Protein AF-A0AAD9NRN3-F1 (afdb_monomer)

Organism: Ridgeia piscesae (NCBI:txid27915)

Structure (mmCIF, N/CA/C/O backbone):
data_AF-A0AAD9NRN3-F1
#
_entry.id   AF-A0AAD9NRN3-F1
#
loop_
_atom_site.group_PDB
_atom_site.id
_atom_site.type_symbol
_atom_site.label_atom_id
_atom_site.label_alt_id
_atom_site.label_comp_id
_atom_site.label_asym_id
_atom_site.label_entity_id
_atom_site.label_seq_id
_atom_site.pdbx_PDB_ins_code
_atom_site.Cartn_x
_atom_site.Cartn_y
_atom_site.Cartn_z
_atom_site.occupancy
_atom_site.B_iso_or_equiv
_atom_site.auth_seq_id
_atom_site.auth_comp_id
_atom_site.auth_asym_id
_atom_site.auth_atom_id
_atom_site.pdbx_PDB_model_num
ATOM 1 N N . MET A 1 1 ? -8.542 -3.920 -3.370 1.00 89.25 1 MET A N 1
ATOM 2 C CA . MET A 1 1 ? -7.409 -4.511 -4.119 1.00 89.25 1 MET A CA 1
ATOM 3 C C . MET A 1 1 ? -6.583 -3.366 -4.669 1.00 89.25 1 MET A C 1
ATOM 5 O O . MET A 1 1 ? -7.173 -2.497 -5.297 1.00 89.25 1 MET A O 1
ATOM 9 N N . PHE A 1 2 ? -5.272 -3.364 -4.429 1.00 91.38 2 PHE A N 1
ATOM 10 C CA . PHE A 1 2 ? -4.336 -2.365 -4.961 1.00 91.38 2 PHE A CA 1
ATOM 11 C C . PHE A 1 2 ? -3.362 -3.065 -5.906 1.00 91.38 2 PHE A C 1
ATOM 13 O O . PHE A 1 2 ? -2.838 -4.125 -5.556 1.00 91.38 2 PHE A O 1
ATOM 20 N N . ARG A 1 3 ? -3.168 -2.535 -7.115 1.00 89.44 3 ARG A N 1
ATOM 21 C CA . ARG A 1 3 ? -2.400 -3.210 -8.169 1.00 89.44 3 ARG A CA 1
ATOM 22 C C . ARG A 1 3 ? -1.584 -2.206 -8.970 1.00 89.44 3 ARG A C 1
ATOM 24 O O . ARG A 1 3 ? -2.114 -1.176 -9.373 1.00 89.44 3 ARG A O 1
ATOM 31 N N . LYS A 1 4 ? -0.331 -2.560 -9.252 1.00 87.56 4 LYS A N 1
ATOM 32 C CA . LYS A 1 4 ? 0.530 -1.867 -10.211 1.00 87.56 4 LYS A CA 1
ATOM 33 C C . LYS A 1 4 ? 1.107 -2.894 -11.176 1.00 87.56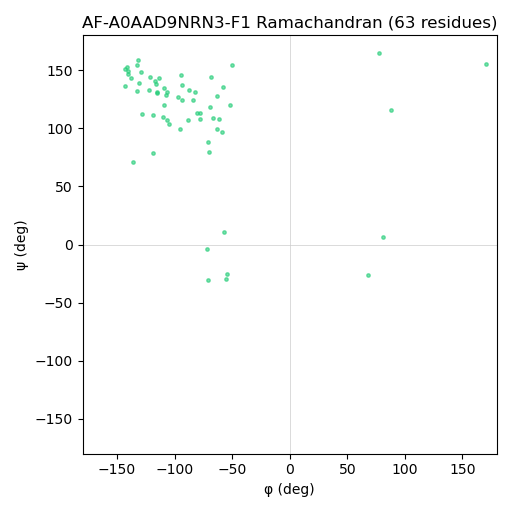 4 LYS A C 1
ATOM 35 O O . LYS A 1 4 ? 1.882 -3.765 -10.778 1.00 87.56 4 LYS A O 1
ATOM 40 N N . ASP A 1 5 ? 0.685 -2.802 -12.431 1.00 83.62 5 ASP A N 1
ATOM 41 C CA . ASP A 1 5 ? 1.198 -3.642 -13.511 1.00 83.62 5 ASP A CA 1
ATOM 42 C C . ASP A 1 5 ? 2.335 -2.932 -14.240 1.00 83.62 5 ASP A C 1
ATOM 44 O O . ASP A 1 5 ? 2.282 -1.718 -14.448 1.00 83.62 5 ASP A O 1
ATOM 48 N N . ARG A 1 6 ? 3.326 -3.695 -14.710 1.00 78.44 6 ARG A N 1
ATOM 49 C CA . ARG A 1 6 ? 4.372 -3.164 -15.589 1.00 78.44 6 ARG A CA 1
ATOM 50 C C . ARG A 1 6 ? 3.851 -3.086 -17.022 1.00 78.44 6 ARG A C 1
ATOM 52 O O . ARG A 1 6 ? 3.620 -4.113 -17.664 1.00 78.44 6 ARG A O 1
ATOM 59 N N . LEU A 1 7 ? 3.698 -1.874 -17.553 1.00 73.06 7 LEU A N 1
ATOM 60 C CA . LEU A 1 7 ? 3.355 -1.682 -18.964 1.00 73.06 7 LEU A CA 1
ATOM 61 C C . LEU A 1 7 ? 4.484 -2.227 -19.859 1.00 73.06 7 LEU A C 1
ATOM 63 O O . LEU A 1 7 ? 5.650 -1.882 -19.690 1.00 73.06 7 LEU A O 1
ATOM 67 N N . GLY A 1 8 ? 4.137 -3.083 -20.824 1.00 73.06 8 GLY A N 1
ATOM 68 C CA . GLY A 1 8 ? 5.065 -3.539 -21.867 1.00 73.06 8 GLY A CA 1
ATOM 69 C C . GLY A 1 8 ? 6.040 -4.665 -21.490 1.00 73.06 8 GLY A C 1
ATOM 70 O O . GLY A 1 8 ? 6.888 -5.007 -22.311 1.00 73.06 8 GLY A O 1
ATOM 71 N N . ARG A 1 9 ? 5.934 -5.285 -20.302 1.00 69.12 9 ARG A N 1
ATOM 72 C CA . ARG A 1 9 ? 6.722 -6.481 -19.929 1.00 69.12 9 ARG A CA 1
ATOM 73 C C . ARG A 1 9 ? 5.825 -7.714 -19.762 1.00 69.12 9 ARG A C 1
ATOM 75 O O . ARG A 1 9 ? 4.705 -7.621 -19.268 1.00 69.12 9 ARG A O 1
ATOM 82 N N . ARG A 1 10 ? 6.314 -8.894 -20.174 1.00 64.25 10 ARG A N 1
ATOM 83 C CA . ARG A 1 10 ? 5.670 -10.183 -19.853 1.00 64.25 10 ARG A CA 1
ATOM 84 C C . ARG A 1 10 ? 6.021 -10.559 -18.414 1.00 64.25 10 ARG A C 1
ATOM 86 O O . ARG A 1 10 ? 7.150 -10.954 -18.144 1.00 64.25 10 ARG A O 1
ATOM 93 N N . GLY A 1 11 ? 5.042 -10.455 -17.518 1.00 70.25 1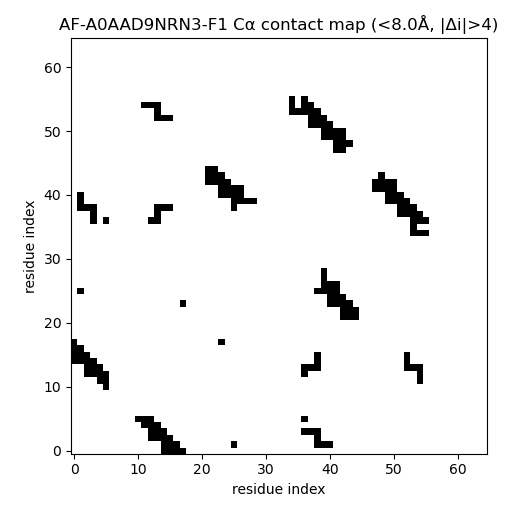1 GLY A N 1
ATOM 94 C CA . GLY A 1 11 ? 5.237 -10.696 -16.089 1.00 70.25 11 GLY A CA 1
ATOM 95 C C . GLY A 1 11 ? 5.913 -9.525 -15.368 1.00 70.25 11 GLY A C 1
ATOM 96 O O . GLY A 1 11 ? 6.490 -8.629 -15.985 1.00 70.25 11 GLY A O 1
ATOM 97 N N . GLY A 1 12 ? 5.826 -9.542 -14.038 1.00 73.69 12 GLY A N 1
ATOM 98 C CA . GLY A 1 12 ? 6.291 -8.451 -13.187 1.00 73.69 12 GLY A CA 1
ATOM 99 C C . GLY A 1 12 ? 5.200 -7.402 -12.972 1.00 73.69 12 GLY A C 1
ATOM 100 O O . GLY A 1 12 ? 4.730 -6.748 -13.896 1.00 73.69 12 GLY A O 1
ATOM 101 N N . GLY A 1 13 ? 4.784 -7.280 -11.724 1.00 80.69 13 GLY A N 1
ATOM 102 C CA . GLY A 1 13 ? 3.713 -6.421 -11.246 1.00 80.69 13 GLY A CA 1
ATOM 103 C C . GLY A 1 13 ? 3.444 -6.795 -9.796 1.00 80.69 13 GLY A C 1
ATOM 104 O O . GLY A 1 13 ? 3.768 -7.908 -9.371 1.00 80.69 13 GLY A O 1
ATOM 105 N N . VAL A 1 14 ? 2.900 -5.866 -9.026 1.00 86.81 14 VAL A N 1
ATOM 106 C CA . VAL A 1 14 ? 2.576 -6.089 -7.617 1.00 86.81 14 VAL A CA 1
ATOM 107 C C . VAL A 1 14 ? 1.079 -5.995 -7.417 1.00 86.81 14 VAL A C 1
ATOM 109 O O . VAL A 1 14 ? 0.407 -5.120 -7.968 1.00 86.81 14 VAL A O 1
ATOM 112 N N . ILE A 1 15 ? 0.555 -6.910 -6.609 1.00 90.31 15 ILE A N 1
ATOM 113 C CA . ILE A 1 15 ? -0.842 -6.914 -6.208 1.00 90.31 15 ILE A CA 1
ATOM 114 C C . ILE A 1 15 ? -0.942 -7.120 -4.704 1.00 90.31 15 ILE A C 1
ATOM 116 O O . ILE A 1 15 ? -0.312 -8.012 -4.139 1.00 90.31 15 ILE A O 1
ATOM 120 N N . LEU A 1 16 ? -1.747 -6.280 -4.065 1.00 91.94 16 LEU A N 1
ATOM 121 C CA . LEU A 1 16 ? -2.073 -6.362 -2.653 1.00 91.94 16 LEU A CA 1
ATOM 122 C C . LEU A 1 16 ? -3.580 -6.579 -2.502 1.00 91.94 16 LEU A C 1
ATOM 124 O O . LEU A 1 16 ? -4.406 -5.704 -2.800 1.00 91.94 16 LEU A O 1
ATOM 128 N N . TYR A 1 17 ? -3.932 -7.773 -2.031 1.00 93.50 17 TYR A N 1
ATOM 129 C CA . TYR A 1 17 ? -5.294 -8.125 -1.658 1.00 93.50 17 TYR A CA 1
ATOM 130 C C . TYR A 1 17 ? -5.503 -7.874 -0.172 1.00 93.50 17 TYR A C 1
ATOM 132 O O . TYR A 1 17 ? -4.795 -8.415 0.672 1.00 93.50 17 TYR A O 1
ATOM 140 N N . ILE A 1 18 ? -6.510 -7.063 0.131 1.00 91.44 18 ILE A N 1
ATOM 141 C CA . ILE A 1 18 ? -6.975 -6.813 1.489 1.00 91.44 18 ILE A CA 1
ATOM 142 C C . ILE A 1 18 ? -8.338 -7.483 1.625 1.00 91.44 18 ILE A C 1
ATOM 144 O O . ILE A 1 18 ? -9.172 -7.372 0.724 1.00 91.44 18 ILE A O 1
ATOM 148 N N . LYS A 1 19 ? -8.547 -8.195 2.735 1.00 92.62 19 LYS A N 1
ATOM 149 C CA . LYS A 1 19 ? -9.835 -8.816 3.057 1.00 92.62 19 LYS A CA 1
ATOM 150 C C . LYS A 1 19 ? -10.922 -7.740 3.111 1.00 92.62 19 LYS A C 1
ATOM 152 O O . LYS A 1 19 ? -10.718 -6.711 3.741 1.00 92.62 19 LYS A O 1
ATOM 157 N N . GLU A 1 20 ? -12.083 -8.006 2.517 1.00 88.06 20 GLU A N 1
ATOM 158 C CA . GLU A 1 20 ? -13.175 -7.026 2.361 1.00 88.06 20 GLU A CA 1
ATOM 159 C C . GLU A 1 20 ? -13.646 -6.390 3.676 1.00 88.06 20 GLU A C 1
ATOM 161 O O . GLU A 1 20 ? -14.053 -5.234 3.696 1.00 88.06 20 GLU A O 1
ATOM 166 N N . SER A 1 21 ? -13.539 -7.115 4.793 1.00 92.12 21 SER A N 1
ATOM 167 C CA . SER A 1 21 ? -13.902 -6.613 6.121 1.00 92.12 21 SER A CA 1
ATOM 168 C C . SER A 1 21 ? -12.929 -5.570 6.690 1.00 92.12 21 SER A C 1
ATOM 170 O O . SER A 1 21 ? -13.137 -5.099 7.804 1.00 92.12 21 SER A O 1
ATOM 172 N N . ILE A 1 22 ? -11.830 -5.265 5.996 1.00 92.12 22 ILE A N 1
ATOM 173 C CA . ILE A 1 22 ? -10.791 -4.337 6.444 1.00 92.12 22 ILE A CA 1
ATOM 174 C C . ILE A 1 22 ? -10.870 -3.070 5.595 1.00 92.12 22 ILE A C 1
ATOM 176 O O . ILE A 1 22 ? -10.669 -3.105 4.381 1.00 92.12 22 ILE A O 1
ATOM 180 N N . GLN A 1 23 ? -11.107 -1.932 6.249 1.00 93.62 23 GLN A N 1
ATOM 181 C CA . GLN A 1 23 ? -11.062 -0.638 5.583 1.00 93.62 23 GLN A CA 1
ATOM 182 C C . GLN A 1 23 ? -9.618 -0.300 5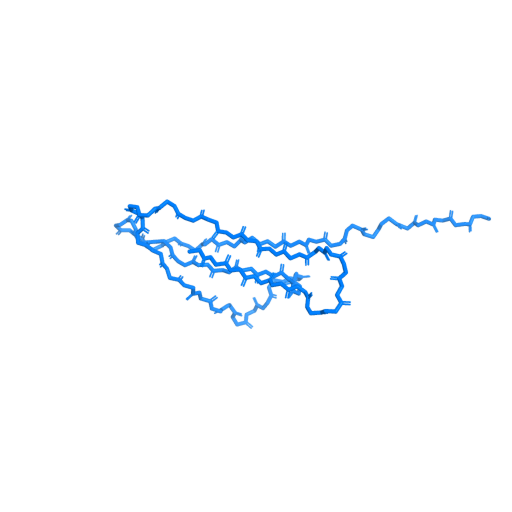.208 1.00 93.62 23 GLN A C 1
ATOM 184 O O . GLN A 1 23 ? -8.754 -0.144 6.077 1.00 93.62 23 GLN A O 1
ATOM 189 N N . ALA A 1 24 ? -9.373 -0.164 3.908 1.00 94.75 24 ALA A N 1
ATOM 190 C CA . ALA A 1 24 ? -8.082 0.232 3.379 1.00 94.75 24 ALA A CA 1
ATOM 191 C C . ALA A 1 24 ? -8.229 1.188 2.194 1.00 94.75 24 ALA A C 1
ATOM 193 O O . ALA A 1 24 ? -9.190 1.090 1.430 1.00 94.75 24 ALA A O 1
ATOM 194 N N . TYR A 1 25 ? -7.261 2.084 2.019 1.00 94.06 25 TYR A N 1
ATOM 195 C CA . TYR A 1 25 ? -7.201 3.008 0.886 1.00 94.06 25 TYR A CA 1
ATOM 196 C C . TYR A 1 25 ? -5.769 3.163 0.382 1.00 94.06 25 TYR A C 1
ATOM 198 O O . TYR A 1 25 ? -4.811 3.076 1.151 1.00 94.06 25 TYR A O 1
ATOM 206 N N . GLU A 1 26 ? -5.635 3.364 -0.925 1.00 93.12 26 GLU A N 1
ATOM 207 C CA . GLU A 1 26 ? -4.340 3.531 -1.576 1.00 93.12 26 GLU A CA 1
ATOM 208 C C . GLU A 1 26 ? -3.703 4.855 -1.162 1.00 93.12 26 GLU A C 1
ATOM 210 O O . GLU A 1 26 ? -4.392 5.865 -0.998 1.00 93.12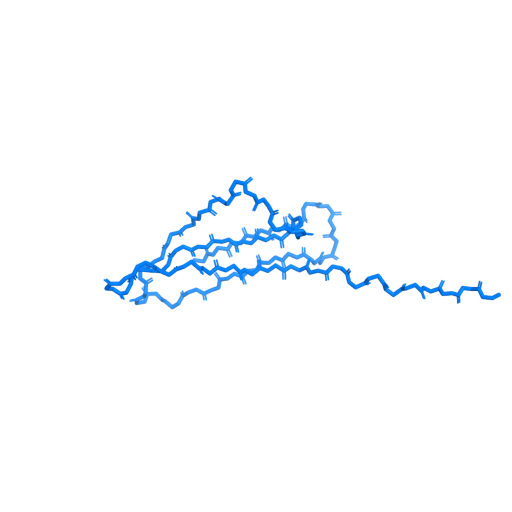 26 GLU A O 1
ATOM 215 N N . ILE A 1 27 ? -2.381 4.855 -1.018 1.00 92.38 27 ILE A N 1
ATOM 216 C CA . ILE A 1 27 ? -1.605 6.073 -0.802 1.00 92.38 27 ILE A CA 1
ATOM 217 C C . ILE A 1 27 ? -0.404 6.116 -1.743 1.00 92.38 27 ILE A C 1
ATOM 219 O O . ILE A 1 27 ? 0.074 5.090 -2.223 1.00 92.38 27 ILE A O 1
ATOM 223 N N . LYS A 1 28 ? 0.115 7.323 -1.969 1.00 86.25 28 LYS A N 1
ATOM 224 C CA . LYS A 1 28 ? 1.402 7.547 -2.630 1.00 86.25 28 LYS A CA 1
ATOM 225 C C . LYS A 1 28 ? 2.398 8.015 -1.578 1.00 86.25 28 LYS A C 1
ATOM 227 O O . LYS A 1 28 ? 2.093 8.939 -0.829 1.00 86.25 28 LYS A O 1
ATOM 232 N N . LEU A 1 29 ? 3.561 7.375 -1.505 1.00 82.25 29 LEU A N 1
ATOM 233 C CA . LEU A 1 29 ? 4.661 7.858 -0.673 1.00 82.25 29 LEU A CA 1
ATOM 234 C C . LEU A 1 29 ? 5.499 8.850 -1.482 1.00 82.25 29 LEU A C 1
ATOM 236 O O . LEU A 1 29 ? 5.845 8.569 -2.624 1.00 82.25 29 LEU A O 1
ATOM 240 N N . GLU A 1 30 ? 5.821 10.003 -0.894 1.00 69.94 30 GLU A N 1
ATOM 241 C CA . GLU A 1 30 ? 6.609 11.058 -1.557 1.00 69.94 30 GLU A CA 1
ATOM 242 C C . GLU A 1 30 ? 8.082 10.671 -1.739 1.00 69.94 30 GLU A C 1
ATOM 244 O O . GLU A 1 30 ? 8.730 11.079 -2.700 1.00 69.94 30 GLU A O 1
ATOM 249 N N . LYS A 1 31 ? 8.609 9.851 -0.825 1.00 64.88 31 LYS A N 1
ATOM 250 C CA . LYS A 1 31 ? 9.880 9.152 -0.999 1.00 64.88 31 LYS A CA 1
ATOM 251 C C . LYS A 1 31 ? 9.551 7.772 -1.532 1.00 64.88 31 LYS A C 1
ATOM 253 O O . LYS A 1 31 ? 9.151 6.896 -0.764 1.00 64.88 31 LYS A O 1
ATOM 258 N N . GLU A 1 32 ? 9.689 7.593 -2.839 1.00 58.97 32 GLU A N 1
ATOM 259 C CA . GLU A 1 32 ? 9.717 6.255 -3.411 1.00 58.97 32 GLU A CA 1
ATOM 260 C C . GLU A 1 32 ? 10.773 5.458 -2.635 1.00 58.97 32 GLU A C 1
ATOM 262 O O . GLU A 1 32 ? 11.940 5.849 -2.547 1.00 58.97 32 GLU A O 1
ATOM 267 N N . ALA A 1 33 ? 10.353 4.363 -1.996 1.00 57.53 33 ALA A N 1
ATOM 268 C CA . ALA A 1 33 ? 11.297 3.316 -1.641 1.00 57.53 33 ALA A CA 1
ATOM 269 C C . ALA A 1 33 ? 12.097 2.976 -2.910 1.00 57.53 33 ALA A C 1
ATOM 271 O O . ALA A 1 33 ? 11.572 3.143 -4.007 1.00 57.53 33 ALA A O 1
ATOM 272 N N . GLU A 1 34 ? 13.321 2.459 -2.791 1.00 63.34 34 GLU A N 1
ATOM 273 C CA . GLU A 1 34 ? 14.206 2.088 -3.921 1.00 63.34 34 GLU A CA 1
ATOM 274 C C . GLU A 1 34 ? 13.607 1.056 -4.912 1.00 63.34 34 GLU A C 1
ATOM 276 O O . GLU A 1 34 ? 14.296 0.497 -5.762 1.00 63.34 34 GLU A O 1
ATOM 281 N N . CYS A 1 35 ? 12.317 0.762 -4.795 1.00 67.00 35 CYS A N 1
ATOM 282 C CA . CYS A 1 35 ? 11.545 -0.089 -5.655 1.00 67.00 35 CYS A CA 1
ATOM 283 C C . CYS A 1 35 ? 10.592 0.739 -6.531 1.00 67.00 35 CYS A C 1
ATOM 285 O O . CYS A 1 35 ? 9.545 1.197 -6.072 1.00 67.00 35 CYS A O 1
ATOM 287 N N . GLU A 1 36 ? 10.929 0.841 -7.820 1.00 69.69 36 GLU A N 1
ATOM 288 C CA . GLU A 1 36 ? 10.098 1.468 -8.865 1.00 69.69 36 GLU A CA 1
ATOM 289 C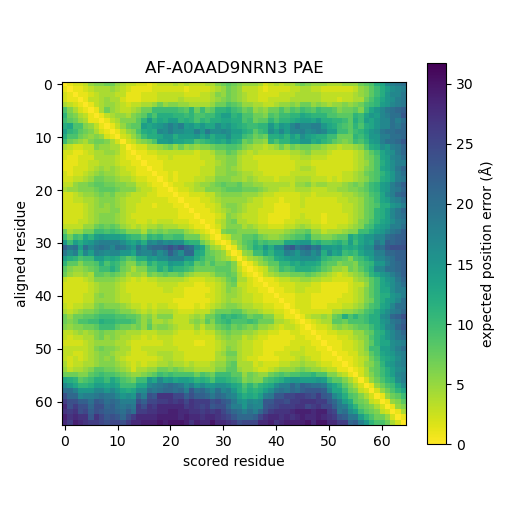 C . GLU A 1 36 ? 8.681 0.866 -8.943 1.00 69.69 36 GLU A C 1
ATOM 291 O O . GLU A 1 36 ? 7.724 1.516 -9.370 1.00 69.69 36 GLU A O 1
ATOM 296 N N . GLU A 1 37 ? 8.517 -0.386 -8.512 1.00 79.81 37 GLU A N 1
ATOM 297 C CA . GLU A 1 37 ? 7.291 -1.166 -8.669 1.00 79.81 37 GLU A CA 1
ATOM 298 C C . GLU A 1 37 ? 6.728 -1.558 -7.308 1.00 79.81 37 GLU A C 1
ATOM 300 O O . GLU A 1 37 ? 6.903 -2.683 -6.832 1.00 79.81 37 GLU A O 1
ATOM 305 N N . ALA A 1 38 ? 6.056 -0.590 -6.684 1.00 84.94 38 ALA A N 1
ATOM 306 C CA . ALA A 1 38 ? 5.427 -0.734 -5.383 1.00 84.94 38 ALA A CA 1
ATOM 307 C C . ALA A 1 38 ? 3.960 -0.275 -5.384 1.00 84.94 38 ALA A C 1
ATOM 309 O O . ALA A 1 38 ? 3.585 0.661 -6.094 1.00 84.94 38 ALA A O 1
ATOM 310 N N . VAL A 1 39 ? 3.151 -0.920 -4.544 1.00 90.88 39 VAL A N 1
ATOM 311 C CA . VAL A 1 39 ? 1.808 -0.474 -4.144 1.00 90.88 39 VAL A CA 1
ATOM 312 C C . VAL A 1 39 ? 1.809 -0.206 -2.650 1.00 90.88 39 VAL A C 1
ATOM 314 O O . VAL A 1 39 ? 2.404 -0.973 -1.893 1.00 90.88 39 VAL A O 1
ATOM 317 N N . TRP A 1 40 ? 1.127 0.857 -2.231 1.00 91.75 40 TRP A N 1
ATOM 318 C CA . TRP A 1 40 ? 1.032 1.256 -0.831 1.00 91.75 40 TRP A CA 1
ATOM 319 C C . TRP A 1 40 ? -0.418 1.510 -0.447 1.00 91.75 40 TRP A C 1
ATOM 321 O O . TRP A 1 40 ? -1.179 2.116 -1.199 1.00 91.75 40 TRP A O 1
AT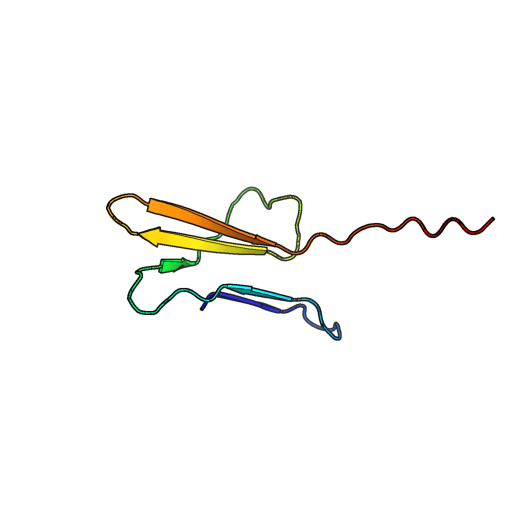OM 331 N N . CYS A 1 41 ? -0.804 1.076 0.746 1.00 94.44 41 CYS A N 1
ATOM 332 C CA . CYS A 1 41 ? -2.115 1.378 1.293 1.00 94.44 41 CYS A CA 1
ATOM 333 C C . CYS A 1 41 ? -2.050 1.647 2.789 1.00 94.44 41 CYS A C 1
ATOM 335 O O . CYS A 1 41 ? -1.219 1.086 3.506 1.00 94.44 41 CYS A O 1
ATOM 337 N N . ASN A 1 42 ? -2.999 2.440 3.265 1.00 95.44 42 ASN A N 1
ATOM 338 C CA . ASN A 1 42 ? -3.303 2.528 4.679 1.00 95.44 42 ASN A CA 1
ATOM 339 C C . ASN A 1 42 ? -4.427 1.562 5.029 1.00 95.44 42 ASN A C 1
ATOM 341 O O . ASN A 1 42 ? -5.427 1.492 4.320 1.00 95.44 42 ASN A O 1
ATOM 345 N N . ILE A 1 43 ? -4.267 0.867 6.149 1.00 94.88 43 ILE A N 1
ATOM 346 C CA . ILE A 1 43 ? -5.292 0.068 6.809 1.00 94.88 43 ILE A CA 1
ATOM 347 C C . ILE A 1 43 ? -5.738 0.820 8.064 1.00 94.88 43 ILE A C 1
ATOM 349 O O . ILE A 1 43 ? -4.904 1.272 8.852 1.00 94.88 43 ILE A O 1
ATOM 353 N N . VAL A 1 44 ? -7.051 0.955 8.254 1.00 89.94 44 VAL A N 1
ATOM 354 C CA . VAL A 1 44 ? -7.639 1.666 9.397 1.00 89.94 44 VAL A CA 1
ATOM 355 C C . VAL A 1 44 ? -8.198 0.653 10.391 1.00 89.94 44 VAL A C 1
ATOM 357 O O . VAL A 1 44 ? -9.262 0.078 10.178 1.00 89.94 44 VAL A O 1
ATOM 360 N N . THR A 1 45 ? -7.483 0.427 11.494 1.00 84.56 45 THR A N 1
ATOM 361 C CA . THR A 1 45 ? -7.887 -0.514 12.556 1.00 84.56 45 THR A CA 1
ATOM 362 C C . THR A 1 45 ? -7.656 0.107 13.932 1.00 84.56 45 THR A C 1
ATOM 364 O O . THR A 1 45 ? -6.698 -0.236 14.623 1.00 84.56 45 THR A O 1
ATOM 367 N N . GLY A 1 46 ? -8.462 1.108 14.308 1.00 86.88 46 GLY A N 1
ATOM 368 C CA . GLY A 1 46 ? -8.294 1.902 15.543 1.00 86.88 46 GLY A CA 1
ATOM 369 C C . GLY A 1 46 ? -7.047 2.808 15.562 1.00 86.88 46 GLY A C 1
ATOM 370 O O . GLY A 1 46 ? -7.040 3.849 16.209 1.00 86.88 46 GLY A O 1
ATOM 371 N N . LYS A 1 47 ? -6.013 2.437 14.804 1.00 90.62 47 LYS A N 1
ATOM 372 C CA . LYS A 1 47 ? -4.846 3.217 14.397 1.00 90.62 47 LYS A CA 1
ATOM 373 C C . LYS A 1 47 ? -4.638 3.014 12.897 1.00 90.62 47 LYS A C 1
ATOM 375 O O . LYS A 1 47 ? -5.036 1.982 12.351 1.00 90.62 47 LYS A O 1
ATOM 380 N N . T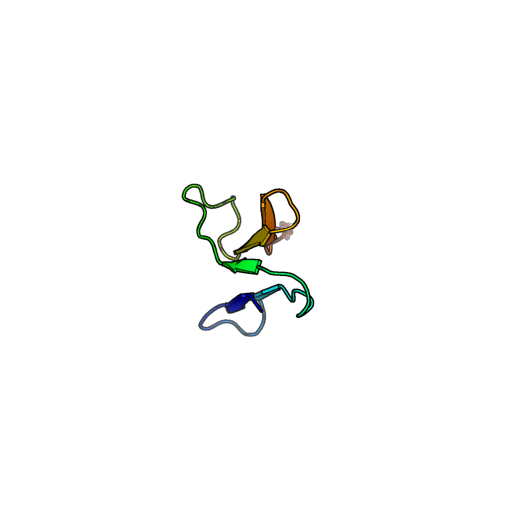HR A 1 48 ? -4.013 3.986 12.246 1.00 93.81 48 THR A N 1
ATOM 381 C CA . THR A 1 48 ? -3.647 3.885 10.830 1.00 93.81 48 THR A CA 1
ATOM 382 C C . THR A 1 48 ? -2.317 3.156 10.697 1.00 93.81 48 THR A C 1
ATOM 384 O O . THR A 1 48 ? -1.325 3.565 11.297 1.00 93.81 48 THR A O 1
ATOM 387 N N . LEU A 1 49 ? -2.303 2.081 9.911 1.00 93.88 49 LEU A N 1
ATOM 388 C CA . LEU A 1 49 ? -1.107 1.314 9.575 1.00 93.88 49 LEU A CA 1
ATOM 389 C C . LEU A 1 49 ? -0.826 1.430 8.078 1.00 93.88 49 LEU A C 1
ATOM 391 O O . LEU A 1 49 ? -1.724 1.206 7.270 1.00 93.88 49 LEU A O 1
ATOM 395 N N . THR A 1 50 ? 0.415 1.730 7.709 1.00 92.62 50 THR A N 1
ATOM 396 C CA . THR A 1 50 ? 0.848 1.798 6.310 1.00 92.62 50 THR A CA 1
ATOM 397 C C . THR A 1 50 ? 1.518 0.492 5.901 1.00 92.62 50 THR A C 1
ATOM 399 O O . THR A 1 50 ? 2.462 0.045 6.549 1.00 92.62 50 THR A O 1
ATOM 402 N N . PHE A 1 51 ? 1.048 -0.101 4.806 1.00 90.69 51 PHE A N 1
ATOM 403 C CA . PHE A 1 51 ? 1.588 -1.323 4.219 1.00 90.69 51 PHE A CA 1
ATOM 404 C C . PHE A 1 51 ? 2.028 -1.069 2.784 1.00 90.69 51 PHE A C 1
ATOM 406 O O . PHE A 1 51 ? 1.371 -0.326 2.054 1.00 90.69 51 PHE A O 1
ATOM 413 N N . GLY A 1 52 ? 3.115 -1.722 2.380 1.00 89.81 52 GLY A N 1
ATOM 414 C CA . GLY A 1 52 ? 3.617 -1.679 1.016 1.00 89.81 52 GLY A CA 1
ATOM 415 C C . GLY A 1 52 ? 4.066 -3.046 0.540 1.00 89.81 52 GLY A C 1
ATOM 416 O O . GLY A 1 52 ? 4.625 -3.824 1.311 1.00 89.81 52 GLY A O 1
ATOM 417 N N . VAL A 1 53 ? 3.829 -3.323 -0.737 1.00 88.94 53 VAL A N 1
ATOM 418 C CA . VAL A 1 53 ? 4.387 -4.486 -1.433 1.00 88.94 53 VAL A CA 1
ATOM 419 C C . VAL A 1 53 ? 5.181 -3.979 -2.616 1.00 88.94 53 VAL A C 1
ATOM 421 O O . VAL A 1 53 ? 4.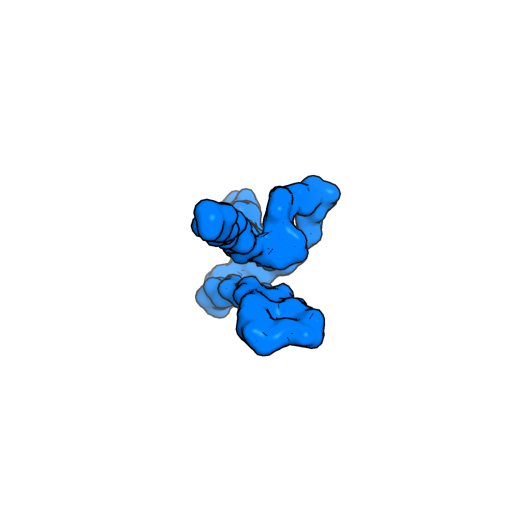702 -3.125 -3.360 1.00 88.94 53 VAL A O 1
ATOM 424 N N . CYS A 1 54 ? 6.390 -4.505 -2.777 1.00 84.88 54 CYS A N 1
ATOM 425 C CA . CYS A 1 54 ? 7.331 -4.054 -3.782 1.00 84.88 54 CYS A CA 1
ATOM 426 C C . CYS A 1 54 ? 8.117 -5.247 -4.356 1.00 84.88 54 CYS A C 1
ATOM 428 O O . CYS A 1 54 ? 8.284 -6.267 -3.684 1.00 84.88 54 CYS A O 1
ATOM 430 N N . VAL A 1 55 ? 8.561 -5.150 -5.611 1.00 78.25 55 VAL A N 1
ATOM 431 C CA . VAL A 1 55 ? 9.415 -6.164 -6.257 1.00 78.25 55 VAL A CA 1
ATOM 432 C C . VAL A 1 55 ? 10.811 -5.591 -6.462 1.00 78.25 55 VAL A C 1
ATOM 434 O O . VAL A 1 55 ? 11.015 -4.738 -7.326 1.00 78.25 55 VAL A O 1
ATOM 437 N N . SER A 1 56 ? 11.791 -6.087 -5.708 1.00 73.94 56 SER A N 1
ATOM 438 C CA . SER A 1 56 ? 13.199 -5.798 -5.978 1.00 73.94 56 SER A CA 1
ATOM 439 C C . SER A 1 56 ? 13.730 -6.733 -7.065 1.00 73.94 56 SER A C 1
ATOM 441 O O . SER A 1 56 ? 13.535 -7.948 -7.030 1.00 73.94 56 SER A O 1
ATOM 443 N N . GLU A 1 57 ? 14.407 -6.174 -8.065 1.00 67.88 57 GLU A N 1
ATOM 444 C CA . GLU A 1 57 ? 15.149 -6.989 -9.022 1.00 67.88 57 GLU A CA 1
ATOM 445 C C . GLU A 1 57 ? 16.462 -7.430 -8.362 1.00 67.88 57 GLU A C 1
ATOM 447 O O . GLU A 1 57 ? 17.340 -6.613 -8.077 1.00 67.88 57 GLU A O 1
ATOM 452 N N . SER A 1 58 ? 16.608 -8.734 -8.101 1.00 61.09 58 SER A N 1
ATOM 453 C CA . SER A 1 58 ? 17.897 -9.293 -7.691 1.00 61.09 58 SER A CA 1
ATOM 454 C C . SER A 1 58 ? 18.861 -9.171 -8.869 1.00 61.09 58 SER A C 1
ATOM 456 O O . SER A 1 58 ? 18.721 -9.870 -9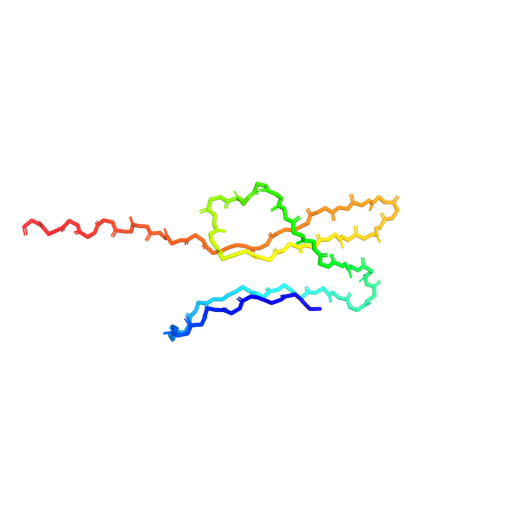.876 1.00 61.09 58 SER A O 1
ATOM 458 N N . LYS A 1 59 ? 19.847 -8.274 -8.766 1.00 56.91 59 LYS A N 1
ATOM 459 C CA . LYS A 1 59 ? 20.970 -8.233 -9.706 1.00 56.91 59 LYS A CA 1
ATOM 460 C C . LYS A 1 59 ? 21.843 -9.462 -9.462 1.00 56.91 59 LYS A C 1
ATOM 462 O O . LYS A 1 59 ? 22.891 -9.365 -8.826 1.00 56.91 59 LYS A O 1
ATOM 467 N N . HIS A 1 60 ? 21.450 -10.622 -9.982 1.00 49.34 60 HIS A N 1
ATOM 468 C CA . HIS A 1 60 ? 22.418 -11.688 -10.201 1.00 49.34 60 HIS A CA 1
ATOM 469 C C . HIS A 1 60 ? 23.429 -11.162 -11.220 1.00 49.34 60 HIS A C 1
ATOM 471 O O . HIS A 1 60 ? 23.165 -11.121 -12.421 1.00 49.34 60 HIS A O 1
ATOM 477 N N . LYS A 1 61 ? 24.585 -10.703 -10.724 1.00 49.94 61 LYS A N 1
ATOM 478 C CA . LYS A 1 61 ? 25.774 -10.477 -11.540 1.00 49.94 61 LYS A CA 1
ATOM 479 C C . LYS A 1 61 ? 26.122 -11.821 -12.170 1.00 49.94 61 LYS A C 1
ATOM 481 O O . LYS A 1 61 ? 26.733 -12.667 -11.527 1.00 49.94 61 LYS A O 1
ATOM 486 N N . HIS A 1 62 ? 25.686 -12.038 -13.405 1.00 47.22 62 HIS A N 1
ATOM 487 C CA . HIS A 1 62 ? 26.204 -13.119 -14.222 1.00 47.22 62 HIS A CA 1
ATOM 488 C C . HIS A 1 62 ? 27.633 -12.709 -14.591 1.00 47.22 62 HIS A C 1
ATOM 490 O O . HIS A 1 62 ? 27.852 -11.984 -15.561 1.00 47.22 62 HIS A O 1
ATOM 496 N N . GLY A 1 63 ? 28.589 -13.065 -13.731 1.00 47.38 63 GLY A N 1
ATOM 497 C CA . GLY A 1 63 ? 29.999 -13.035 -14.084 1.00 47.38 63 GLY A CA 1
ATOM 498 C C . GLY A 1 63 ? 30.186 -13.998 -15.246 1.00 47.38 63 GLY A C 1
ATOM 499 O O . GLY A 1 63 ? 30.031 -15.202 -15.073 1.00 47.38 63 GLY A O 1
ATOM 500 N N . ARG A 1 64 ? 30.420 -13.459 -16.442 1.00 41.00 64 ARG A N 1
ATOM 501 C CA . ARG A 1 64 ? 31.085 -14.213 -17.498 1.00 41.00 64 ARG A CA 1
ATOM 502 C C . ARG A 1 64 ? 32.573 -13.973 -17.292 1.00 41.00 64 ARG A C 1
ATOM 504 O O . ARG A 1 64 ? 33.023 -12.841 -17.474 1.00 41.00 64 ARG A O 1
ATOM 511 N N . GLU A 1 65 ? 33.252 -15.003 -16.801 1.00 50.44 65 GLU A N 1
ATOM 512 C CA . GLU A 1 65 ? 34.679 -15.214 -17.066 1.00 50.44 65 GLU A CA 1
ATOM 513 C C . GLU A 1 65 ? 34.891 -15.504 -18.557 1.00 50.44 65 GLU A C 1
ATOM 515 O O . GLU A 1 65 ? 33.960 -16.069 -19.186 1.00 50.44 65 GLU A O 1
#

Radius of gyration: 15.15 Å; Cα contacts (8 Å, |Δi|>4): 95; chains: 1; bounding box: 49×26×37 Å

pLDDT: mean 79.58, std 14.9, range [41.0, 95.44]

Secondary structure (DSSP, 8-state):
-EEEE-TTSSS-EEEE---TTS-EEE---SS--S-SSEEEEEEEESEEEEEEEE-----------

Solvent-accessible surface area (backbone atoms only — not comparable to full-atom values): 4408 Å² total; per-residue (Å²): 116,48,73,42,75,47,86,95,51,93,68,67,63,37,74,47,84,64,62,86,93,53,56,66,48,80,54,83,68,92,70,70,60,101,37,96,48,55,42,37,31,38,38,62,68,103,50,81,44,82,47,73,48,65,60,78,81,79,81,74,78,78,78,78,129

Sequence (65 aa):
MFRKDRLGRRGGGVILYIKESIQAYEIKLEKEAECEEAVWCNIVTGKTLTFGVCVSESKHKHGRE

Foldseek 3Di:
DWWDDDPPDDDDIDDDDDDPVWDKDWDDDPDPDPAPHKTWMWTDDVDTDIDMDGDDDPPPPPDDD

Nearest PDB structures (foldseek):
  6ywy-assembly1_F  TM=4.512E-01  e=3.645E+00  Neurospora crassa
  5fto-assembly1_A  TM=4.531E-01  e=6.279E+00  Homo sapiens
  5z58-assembly1_v  TM=2.337E-01  e=2.595E+00  Homo sapiens
  5z57-assembly1_v  TM=2.314E-01  e=2.595E+00  Homo sapiens
  5zwo-assembly1_v  TM=2.826E-01  e=4.470E+00  Saccharomyces cerevisiae S288C

Mean predicted aligned error: 8.15 Å